Protein AF-L0GJM1-F1 (afdb_monomer)

Radius of gyration: 19.55 Å; Cα contacts (8 Å, |Δi|>4): 158; chains: 1; bounding box: 53×37×46 Å

pLDDT: mean 86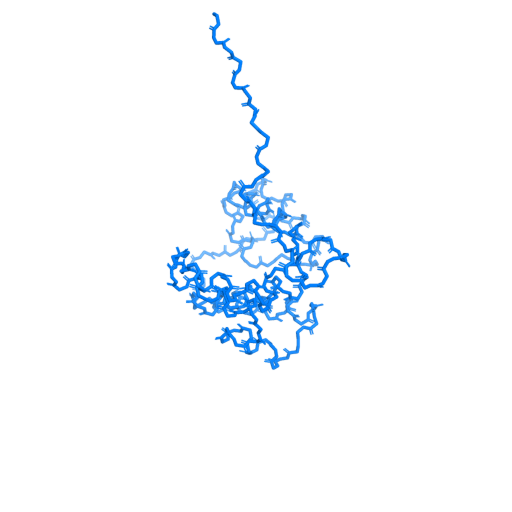.35, std 21.02, range [30.84, 98.81]

InterPro domains:
  IPR003779 Alkyl hydroperoxide reductase AhpD/CMD-like [PF02627] (41-105)
  IPR004675 Alkylhydroperoxidase AhpD core [TIGR00778] (57-101)
  IPR029032 AhpD-like [G3DSA:1.20.1290.10] (13-139)
  IPR029032 AhpD-like [SSF69118] (1-136)

Secondary structure (DSSP, 8-state):
--SSPPPPTTTS-TTTHHHHHHHHHHHSS--HHHHHHTTSHHHHHHHHHHHHHHTTSSS-HHHHHHHHHHHHHHTT-HHHHHHHHHHHHHTT--HHHHHHHHHT-SSHHHHHHHHHHHTTT---HHHHHHHIIIIIS--S-TT--SS----TTS-----PPPPP-

Organism: NCBI:txid644801

Sequence (165 aa):
MSRITPVSIEHAPDAARPLLSGIQKSLGSVPNAFRTLAHAPAALGGYLALSQALGKNSLSARQRETVALATSEANGCDYCLAAHSLFGRKAGLDDSAIELARRGSLDAVAIFARQVTESRGQVSDEQLAEARAAGAERCSNSRHRGADCPDDTDQLPQQRCPDRR

Solvent-accessible surface area (backbone atoms only — not comparable to full-atom values): 9463 Å² total; per-residue (Å²): 131,80,93,63,79,56,44,52,63,88,75,31,49,76,82,21,28,65,57,49,52,51,42,24,72,75,67,76,46,69,56,60,68,60,27,40,34,26,82,40,38,70,59,37,53,52,52,51,54,51,53,57,56,62,71,70,49,79,65,50,68,42,54,49,28,28,32,49,24,4,40,18,48,77,68,69,35,65,70,52,37,56,52,33,50,56,51,20,42,76,45,68,39,50,73,67,50,47,56,26,11,34,73,22,67,60,46,36,45,9,34,45,34,31,51,34,56,77,50,73,62,67,66,51,71,67,58,53,50,52,24,48,77,58,55,52,53,62,75,89,55,93,81,58,83,72,94,69,77,75,72,90,81,81,77,74,81,82,76,74,77,78,78,88,126

Nearest PDB structures (foldseek):
  3lvy-assembly2_D  TM=9.040E-01  e=1.563E-05  Streptococcus mutans
  3lvy-assembly3_E  TM=9.079E-01  e=2.356E-05  Streptococcus mutans
  2prr-assembly1_E  TM=8.315E-01  e=2.626E-04  Cupriavidus pinatubonensis JMP134
  6ohj-assembly1_B  TM=7.654E-01  e=1.941E-03  Marinomonas mediterranea MMB-1
  7y4r-assembly1_F  TM=6.840E-01  e=2.796E-02  Pseudomonas aeruginosa PAO1

Mean predicted aligned error: 8.78 Å

Foldseek 3Di:
DDPAFFDDLVPFDPLLNVVQVVVCVVPVHRDSVLSRCSNPSVSSVVVVVVVVVVVPDPDQQLLVLLLQLCLCLLVVPPSSLVVSVVSNVVSPQDPVLSVCSNVLRNFLSSVVSNVCNNVVNPDDPVNVVVSVVRPNDDLPDPPDDDDDPPDPPPDDDPPDDPDDD

Structure (mmCIF, N/CA/C/O backbone):
data_AF-L0GJM1-F1
#
_entry.id   AF-L0GJM1-F1
#
loop_
_atom_site.group_PDB
_atom_site.id
_atom_site.type_symbol
_atom_site.label_atom_id
_atom_site.label_alt_id
_atom_site.label_comp_id
_atom_site.label_asym_id
_atom_site.label_entity_id
_atom_site.label_seq_id
_atom_site.pdbx_PDB_ins_code
_atom_site.Cartn_x
_atom_site.Cartn_y
_atom_site.Cartn_z
_atom_site.occupancy
_atom_site.B_iso_or_equiv
_atom_site.auth_seq_id
_atom_site.auth_comp_id
_atom_site.auth_asym_id
_atom_site.auth_atom_id
_atom_site.pdbx_PDB_model_num
ATOM 1 N N . MET A 1 1 ? 11.329 -16.667 -6.945 1.00 61.91 1 MET A N 1
ATOM 2 C CA . MET A 1 1 ? 11.921 -15.678 -7.879 1.00 61.91 1 MET A CA 1
ATOM 3 C C . MET A 1 1 ? 10.807 -14.979 -8.645 1.00 61.91 1 MET A C 1
ATOM 5 O O . MET A 1 1 ? 9.790 -15.618 -8.894 1.00 61.91 1 MET A O 1
ATOM 9 N N . SER A 1 2 ? 10.966 -13.692 -8.980 1.00 81.00 2 SER A N 1
ATOM 10 C CA . SER A 1 2 ? 9.974 -12.965 -9.792 1.00 81.00 2 SER A CA 1
ATOM 11 C C . SER A 1 2 ? 9.850 -13.601 -11.178 1.00 81.00 2 SER A C 1
ATOM 13 O O . SER A 1 2 ? 10.866 -13.928 -11.786 1.00 81.00 2 SER A O 1
ATOM 15 N N . ARG A 1 3 ? 8.619 -13.768 -11.677 1.00 92.81 3 ARG A N 1
ATOM 16 C CA . ARG A 1 3 ? 8.356 -14.286 -13.034 1.00 92.81 3 ARG A CA 1
ATOM 17 C C . ARG A 1 3 ? 8.581 -13.241 -14.124 1.00 92.81 3 ARG A C 1
ATOM 19 O O . ARG A 1 3 ? 8.805 -13.603 -15.270 1.00 92.81 3 ARG A O 1
ATOM 26 N N . ILE A 1 4 ? 8.502 -11.960 -13.766 1.00 94.56 4 ILE A N 1
ATOM 27 C CA . ILE A 1 4 ? 8.748 -10.836 -14.667 1.00 94.56 4 ILE A CA 1
ATOM 28 C C . ILE A 1 4 ? 9.968 -10.088 -14.144 1.00 94.56 4 ILE A C 1
ATOM 30 O O . ILE A 1 4 ? 10.007 -9.673 -12.981 1.00 94.56 4 ILE A O 1
ATOM 34 N N . THR A 1 5 ? 10.974 -9.936 -14.997 1.00 95.44 5 THR A N 1
ATOM 35 C CA . THR A 1 5 ? 12.200 -9.216 -14.656 1.00 95.44 5 THR A CA 1
ATOM 36 C C . THR A 1 5 ? 11.913 -7.712 -14.600 1.00 95.44 5 THR A C 1
ATOM 38 O O . THR A 1 5 ? 11.423 -7.163 -15.589 1.00 95.44 5 THR A O 1
ATOM 41 N N . PRO A 1 6 ? 12.206 -7.022 -13.485 1.00 96.56 6 PRO A N 1
ATOM 42 C CA . PRO A 1 6 ? 12.061 -5.571 -13.402 1.00 96.56 6 PRO A CA 1
ATOM 43 C C . PRO A 1 6 ? 12.970 -4.862 -14.417 1.00 96.56 6 PRO A C 1
ATOM 45 O O . PRO A 1 6 ? 14.144 -5.214 -14.526 1.00 96.56 6 PRO A O 1
ATOM 48 N N . VAL A 1 7 ? 12.469 -3.844 -15.127 1.00 96.88 7 VAL A N 1
ATOM 49 C CA . VAL A 1 7 ? 13.298 -3.080 -16.079 1.00 96.88 7 VAL A CA 1
ATOM 50 C C . VAL A 1 7 ? 14.036 -1.913 -15.421 1.00 96.88 7 VAL A C 1
ATOM 52 O O . VAL A 1 7 ? 13.597 -1.316 -14.427 1.00 96.88 7 VAL A O 1
ATOM 55 N N . SER A 1 8 ? 15.192 -1.569 -15.992 1.00 96.56 8 SER A N 1
ATOM 56 C CA . SER A 1 8 ? 15.859 -0.303 -15.696 1.00 96.56 8 SER A CA 1
ATOM 57 C C . SER A 1 8 ? 15.105 0.867 -16.350 1.00 96.56 8 SER A C 1
ATOM 59 O O . SER A 1 8 ? 14.227 0.640 -17.180 1.00 96.56 8 SER A O 1
ATOM 61 N N . ILE A 1 9 ? 15.402 2.117 -15.979 1.00 96.25 9 ILE A N 1
ATOM 62 C CA . ILE A 1 9 ? 14.732 3.268 -16.619 1.00 96.25 9 ILE A CA 1
ATOM 63 C C . ILE A 1 9 ? 15.158 3.351 -18.090 1.00 96.25 9 ILE A C 1
ATOM 65 O O . ILE A 1 9 ? 14.341 3.590 -18.970 1.00 96.25 9 ILE A O 1
ATOM 69 N N . GLU A 1 10 ? 16.429 3.076 -18.358 1.00 96.56 10 GLU A N 1
ATOM 70 C CA . GLU A 1 10 ? 17.051 3.118 -19.679 1.00 96.56 10 GLU A CA 1
ATOM 71 C C . GLU A 1 10 ? 16.447 2.061 -20.615 1.00 96.56 10 GLU A C 1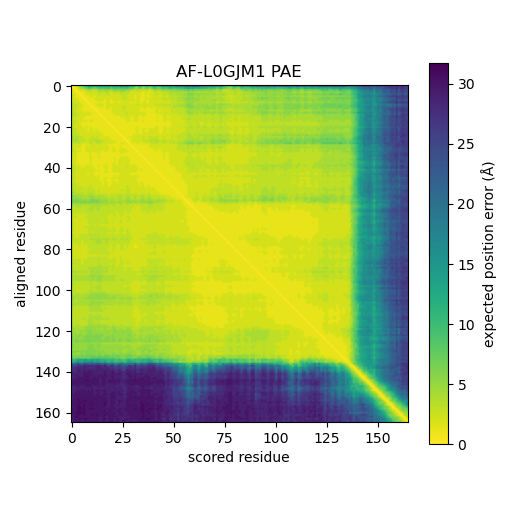
ATOM 73 O O . GLU A 1 10 ? 16.212 2.330 -21.791 1.00 96.56 10 GLU A O 1
ATOM 78 N N . HIS A 1 11 ? 16.121 0.880 -20.085 1.00 96.31 11 HIS A N 1
ATOM 79 C CA . HIS A 1 11 ? 15.560 -0.234 -20.856 1.00 96.31 11 HIS A CA 1
ATOM 80 C C . HIS A 1 11 ? 14.026 -0.325 -20.794 1.00 96.31 11 HIS A C 1
ATOM 82 O O . HIS A 1 11 ? 13.448 -1.250 -21.360 1.00 96.31 11 HIS A O 1
ATOM 88 N N . ALA A 1 12 ? 13.351 0.602 -20.109 1.00 97.25 12 ALA A N 1
ATOM 89 C CA . ALA A 1 12 ? 11.893 0.656 -20.102 1.00 97.25 12 ALA A CA 1
ATOM 90 C C . ALA A 1 12 ? 11.349 1.200 -21.438 1.00 97.25 12 ALA A C 1
ATOM 92 O O . ALA A 1 12 ? 12.032 2.005 -22.081 1.00 97.25 12 ALA A O 1
ATOM 93 N N . PRO A 1 13 ? 10.110 0.835 -21.829 1.00 97.94 13 PRO A N 1
ATOM 94 C CA . PRO A 1 13 ? 9.422 1.464 -22.954 1.00 97.94 13 PRO A CA 1
ATOM 95 C C . PRO A 1 13 ? 9.405 2.990 -22.814 1.00 97.94 13 PRO A C 1
ATOM 97 O O . PRO A 1 13 ? 9.211 3.501 -21.708 1.00 97.94 13 PRO A O 1
ATOM 100 N N . ASP A 1 14 ? 9.543 3.719 -23.925 1.00 97.69 14 ASP A N 1
ATOM 101 C CA . ASP A 1 14 ? 9.682 5.185 -23.919 1.00 97.69 14 ASP A CA 1
ATOM 102 C C . ASP A 1 14 ? 8.575 5.888 -23.118 1.00 97.69 14 ASP A C 1
ATOM 104 O O . ASP A 1 14 ? 8.852 6.793 -22.331 1.00 97.69 14 ASP A O 1
ATOM 108 N N . ALA A 1 15 ? 7.333 5.406 -23.230 1.00 97.62 15 ALA A N 1
ATOM 109 C CA . ALA A 1 15 ? 6.183 5.944 -22.503 1.00 97.62 15 ALA A CA 1
ATOM 110 C C . ALA A 1 15 ? 6.243 5.733 -20.973 1.00 97.62 15 ALA A C 1
ATOM 112 O O . ALA A 1 15 ? 5.631 6.493 -20.225 1.00 97.62 15 ALA A O 1
ATOM 113 N N . ALA A 1 16 ? 6.976 4.727 -20.482 1.00 98.06 16 ALA A N 1
ATOM 114 C CA . ALA A 1 16 ? 7.134 4.459 -19.050 1.00 98.06 16 ALA A CA 1
ATOM 115 C C . ALA A 1 16 ? 8.326 5.201 -18.426 1.00 98.06 16 ALA A C 1
ATOM 117 O O . ALA A 1 16 ? 8.306 5.474 -17.224 1.00 98.06 16 ALA A O 1
ATOM 118 N N . ARG A 1 17 ? 9.350 5.563 -19.211 1.00 98.12 17 ARG A N 1
ATOM 119 C CA . ARG A 1 17 ? 10.545 6.271 -18.715 1.00 98.12 17 ARG A CA 1
ATOM 120 C C . ARG A 1 17 ? 10.229 7.531 -17.896 1.00 98.12 17 ARG A C 1
ATOM 122 O O . ARG A 1 17 ? 10.721 7.606 -16.769 1.00 98.12 17 ARG A O 1
ATOM 129 N N . PRO A 1 18 ? 9.391 8.485 -18.360 1.00 97.88 18 PRO A N 1
ATOM 130 C CA . PRO A 1 18 ? 9.092 9.682 -17.571 1.00 97.88 18 PRO A CA 1
ATOM 131 C C . PRO A 1 18 ? 8.369 9.354 -16.258 1.00 97.88 18 PRO A C 1
ATOM 133 O O . PRO A 1 18 ? 8.630 10.000 -15.241 1.00 97.88 18 PRO A O 1
ATOM 136 N N . LEU A 1 19 ? 7.519 8.319 -16.248 1.00 97.94 19 LEU A N 1
ATOM 137 C CA . LEU A 1 19 ? 6.837 7.849 -15.040 1.00 97.94 19 LEU A CA 1
ATOM 138 C C . LEU A 1 19 ? 7.851 7.309 -14.021 1.00 97.94 19 LEU A C 1
ATOM 140 O O . LEU A 1 19 ? 7.836 7.718 -12.861 1.00 97.94 19 LEU A O 1
ATOM 144 N N . LEU A 1 20 ? 8.783 6.453 -14.454 1.00 98.19 20 LEU A N 1
ATOM 145 C CA . LEU A 1 20 ? 9.824 5.904 -13.579 1.00 98.19 20 LEU A CA 1
ATOM 146 C C . LEU A 1 20 ? 10.784 6.982 -13.062 1.00 98.19 20 LEU A C 1
ATOM 148 O O . LEU A 1 20 ? 11.138 6.967 -11.883 1.00 98.19 20 LEU A O 1
ATOM 152 N N . SER A 1 21 ? 11.170 7.944 -13.903 1.00 97.62 21 SER A N 1
ATOM 153 C CA . SER A 1 21 ? 11.985 9.084 -13.474 1.00 97.62 21 SER A CA 1
ATOM 154 C C . SER A 1 21 ? 11.263 9.947 -12.435 1.00 97.62 21 SER A C 1
ATOM 156 O O . SER A 1 21 ? 11.896 10.426 -11.495 1.00 97.62 21 SER A O 1
ATOM 158 N N . GLY A 1 22 ? 9.944 10.131 -12.560 1.00 96.75 22 GLY A N 1
ATOM 159 C CA . GLY A 1 22 ? 9.130 10.815 -11.551 1.00 96.75 22 GLY A CA 1
ATOM 160 C C . GLY A 1 22 ? 9.154 10.096 -10.200 1.00 96.75 22 GLY A C 1
ATOM 161 O O . GLY A 1 22 ? 9.410 10.719 -9.168 1.00 96.75 22 GLY A O 1
ATOM 162 N N . ILE A 1 23 ? 8.990 8.770 -10.214 1.00 96.31 23 ILE A N 1
ATOM 163 C CA . ILE A 1 23 ? 9.078 7.933 -9.009 1.00 96.31 23 ILE A CA 1
ATOM 164 C C . ILE A 1 23 ? 10.459 8.069 -8.367 1.00 96.31 23 ILE A C 1
ATOM 166 O O . ILE A 1 23 ? 10.541 8.351 -7.172 1.00 96.31 23 ILE A O 1
ATOM 170 N N . GLN A 1 24 ? 11.534 7.951 -9.154 1.00 96.62 24 GLN A N 1
ATOM 171 C CA . GLN A 1 24 ? 12.904 8.078 -8.655 1.00 96.62 24 GLN A CA 1
ATOM 172 C C . GLN A 1 24 ? 13.143 9.425 -7.969 1.00 96.62 24 GLN A C 1
ATOM 174 O O . GLN A 1 24 ? 13.737 9.459 -6.897 1.00 96.62 24 GLN A O 1
ATOM 179 N N . LYS A 1 25 ? 12.651 10.524 -8.551 1.00 96.19 25 LYS A N 1
ATOM 180 C CA . LYS A 1 25 ? 12.753 11.859 -7.945 1.00 96.19 25 LYS A CA 1
ATOM 181 C C . LYS A 1 25 ? 11.998 11.949 -6.619 1.00 96.19 25 LYS A C 1
AT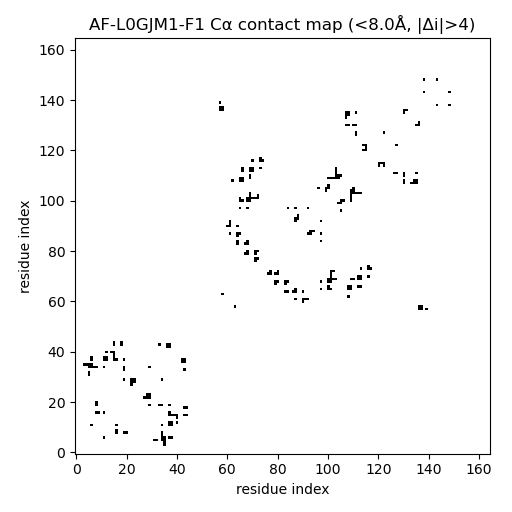OM 183 O O . LYS A 1 25 ? 12.495 12.563 -5.685 1.00 96.19 25 LYS A O 1
ATOM 188 N N . SER A 1 26 ? 10.817 11.335 -6.531 1.00 91.00 26 SER A N 1
ATOM 189 C CA . SER A 1 26 ? 9.975 11.395 -5.328 1.00 91.00 26 SER A CA 1
ATOM 190 C C . SER A 1 26 ? 10.441 10.485 -4.184 1.00 91.00 26 SER A C 1
ATOM 192 O O . SER A 1 26 ? 10.329 10.861 -3.022 1.00 91.00 26 SER A O 1
ATOM 194 N N . LEU A 1 27 ? 10.969 9.296 -4.496 1.00 90.56 27 LEU A N 1
ATOM 195 C CA . LEU A 1 27 ? 11.304 8.261 -3.508 1.00 90.56 27 LEU A CA 1
ATOM 196 C C . LEU A 1 27 ? 12.815 8.023 -3.350 1.00 90.56 27 LEU A C 1
ATOM 198 O O . LEU A 1 27 ? 13.221 7.220 -2.511 1.00 90.56 27 LEU A O 1
ATOM 202 N N . GLY A 1 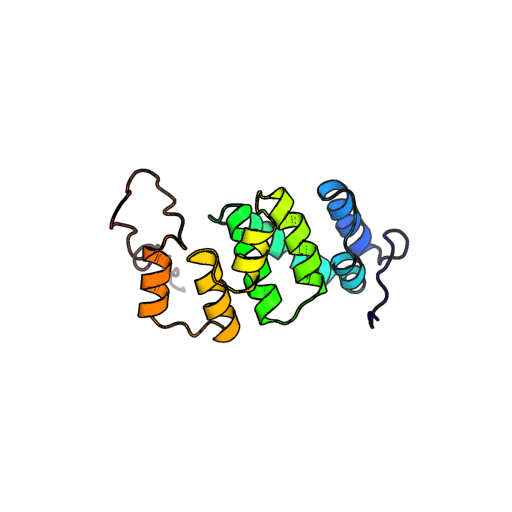28 ? 13.653 8.658 -4.173 1.00 92.75 28 GLY A N 1
ATOM 203 C CA . GLY A 1 28 ? 15.106 8.443 -4.241 1.00 92.75 28 GLY A CA 1
ATOM 204 C C . GLY A 1 28 ? 15.526 7.157 -4.967 1.00 92.75 28 GLY A C 1
ATOM 205 O O . GLY A 1 28 ? 16.689 6.986 -5.318 1.00 92.75 28 GLY A O 1
ATOM 206 N N . SER A 1 29 ? 14.588 6.248 -5.232 1.00 94.19 29 SER A N 1
ATOM 207 C CA . SER A 1 29 ? 14.799 5.011 -5.984 1.00 94.19 29 SER A CA 1
ATOM 208 C C . SER A 1 29 ? 13.496 4.578 -6.655 1.00 94.19 29 SER A C 1
ATOM 210 O O . SER A 1 29 ? 12.428 5.108 -6.350 1.00 94.19 29 SER A O 1
ATOM 212 N N . VAL A 1 30 ? 13.570 3.619 -7.580 1.00 96.25 30 VAL A N 1
ATOM 213 C CA . VAL A 1 30 ? 12.380 3.033 -8.213 1.00 96.25 30 VAL A CA 1
ATOM 214 C C . VAL A 1 30 ? 12.181 1.613 -7.680 1.00 96.25 30 VAL A C 1
ATOM 216 O O . VAL A 1 30 ? 12.954 0.726 -8.062 1.00 96.25 30 VAL A O 1
ATOM 219 N N . PRO A 1 31 ? 11.171 1.377 -6.818 1.00 95.38 31 PRO A N 1
ATOM 220 C CA . PRO A 1 31 ? 10.820 0.038 -6.358 1.00 95.38 31 PRO A CA 1
ATOM 221 C C . PRO A 1 31 ? 10.544 -0.944 -7.505 1.00 95.38 31 PRO A C 1
ATOM 223 O O . PRO A 1 31 ? 9.980 -0.582 -8.541 1.00 95.38 31 PRO A O 1
ATOM 226 N N . ASN A 1 32 ? 10.901 -2.213 -7.294 1.00 96.00 32 ASN A N 1
ATOM 227 C CA . ASN A 1 32 ? 10.744 -3.280 -8.288 1.00 96.00 32 ASN A CA 1
ATOM 228 C C . ASN A 1 32 ? 9.301 -3.465 -8.779 1.00 96.00 32 ASN A C 1
ATOM 230 O O . ASN A 1 32 ? 9.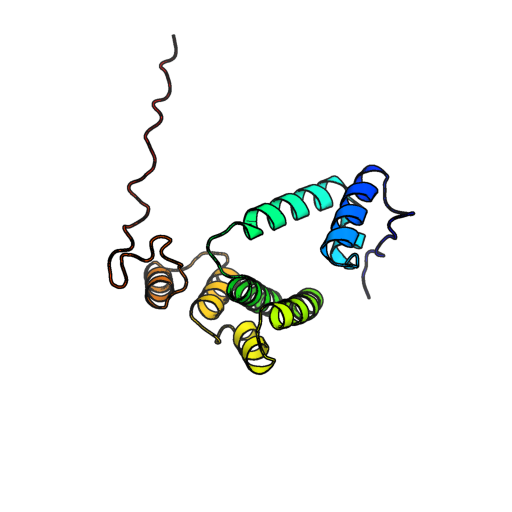122 -3.828 -9.939 1.00 96.00 32 ASN A O 1
ATOM 234 N N . ALA A 1 33 ? 8.283 -3.172 -7.963 1.00 95.12 33 ALA A N 1
ATOM 235 C CA . ALA A 1 33 ? 6.889 -3.188 -8.415 1.00 95.12 33 ALA A CA 1
ATOM 236 C C . ALA A 1 33 ? 6.647 -2.219 -9.588 1.00 95.12 33 ALA A C 1
ATOM 238 O O . ALA A 1 33 ? 6.124 -2.624 -10.623 1.00 95.12 33 ALA A O 1
ATOM 239 N N . PHE A 1 34 ? 7.116 -0.971 -9.489 1.00 97.25 34 PHE A N 1
ATOM 240 C CA . PHE A 1 34 ? 6.971 0.015 -10.566 1.00 97.25 34 PHE A CA 1
ATOM 241 C C . PHE A 1 34 ? 7.820 -0.330 -11.789 1.00 97.25 34 PHE A C 1
ATOM 243 O O . PHE A 1 34 ? 7.353 -0.212 -12.918 1.00 97.25 34 PHE A O 1
ATOM 250 N N . ARG A 1 35 ? 9.046 -0.822 -11.569 1.00 97.69 35 ARG A N 1
ATOM 251 C CA . ARG A 1 35 ? 9.909 -1.343 -12.643 1.00 97.69 35 ARG A CA 1
ATOM 252 C C . ARG A 1 35 ? 9.286 -2.530 -13.372 1.00 97.69 35 ARG A C 1
ATOM 254 O O . ARG A 1 35 ? 9.553 -2.727 -14.545 1.00 97.69 35 ARG A O 1
ATOM 261 N N . THR A 1 36 ? 8.478 -3.331 -12.690 1.00 97.31 36 THR A N 1
ATOM 262 C CA . THR A 1 36 ? 7.769 -4.462 -13.298 1.00 97.31 36 THR A CA 1
ATOM 263 C C . THR A 1 36 ? 6.529 -3.979 -14.050 1.00 97.31 36 THR A C 1
ATOM 265 O O . THR A 1 36 ? 6.313 -4.370 -15.191 1.00 97.31 36 THR A O 1
ATOM 268 N N . LEU A 1 37 ? 5.753 -3.058 -13.468 1.00 97.25 37 LEU A N 1
ATOM 269 C CA . LEU A 1 37 ? 4.614 -2.423 -14.143 1.00 97.25 37 LEU A CA 1
ATOM 270 C C . LEU A 1 37 ? 5.024 -1.626 -15.389 1.00 97.25 37 LEU A C 1
ATOM 272 O O . LEU A 1 37 ? 4.216 -1.471 -16.297 1.00 97.25 37 LEU A O 1
ATOM 276 N N . ALA A 1 38 ? 6.270 -1.158 -15.470 1.00 98.06 38 ALA A N 1
ATOM 277 C CA . ALA A 1 38 ? 6.787 -0.420 -16.621 1.00 98.06 38 ALA A CA 1
ATOM 278 C C . ALA A 1 38 ? 6.769 -1.203 -17.943 1.00 98.06 38 ALA A C 1
ATOM 280 O O . ALA A 1 38 ? 6.764 -0.573 -18.998 1.00 98.06 38 ALA A O 1
ATOM 281 N N . HIS A 1 39 ? 6.698 -2.541 -17.905 1.00 97.50 39 HIS A N 1
ATOM 282 C CA . HIS A 1 39 ? 6.431 -3.357 -19.100 1.00 97.50 39 HIS A CA 1
ATOM 283 C C . HIS A 1 39 ? 5.095 -2.996 -19.769 1.00 97.50 39 HIS A C 1
ATOM 285 O O . HIS A 1 39 ? 4.944 -3.167 -20.974 1.00 97.50 39 HIS A O 1
ATOM 291 N N . ALA A 1 40 ? 4.141 -2.459 -19.004 1.00 97.69 40 ALA A N 1
ATOM 292 C CA . ALA A 1 40 ? 2.845 -1.987 -19.472 1.00 97.69 40 ALA A CA 1
ATOM 293 C C . ALA A 1 40 ? 2.635 -0.515 -19.055 1.00 97.69 40 ALA A C 1
ATOM 295 O O . ALA A 1 40 ? 2.041 -0.248 -18.006 1.00 97.69 40 ALA A O 1
ATOM 296 N N . PRO A 1 41 ? 3.073 0.467 -19.870 1.00 97.81 41 PRO A N 1
ATOM 297 C CA . PRO A 1 41 ? 3.026 1.888 -19.509 1.00 97.81 41 PRO A CA 1
ATOM 298 C C . PRO A 1 41 ? 1.643 2.389 -19.067 1.00 97.81 41 PRO A C 1
ATOM 300 O O . PRO A 1 41 ? 1.550 3.175 -18.126 1.00 97.81 41 PRO A O 1
ATOM 303 N N . ALA A 1 42 ? 0.565 1.894 -19.684 1.00 98.12 42 ALA A N 1
ATOM 304 C CA . ALA A 1 42 ? -0.805 2.227 -19.289 1.00 98.12 42 ALA A CA 1
ATOM 305 C C . ALA A 1 42 ? -1.144 1.746 -17.864 1.00 98.12 42 ALA A C 1
ATOM 307 O O . ALA A 1 42 ? -1.750 2.487 -17.092 1.00 98.12 42 ALA A O 1
ATOM 308 N N . ALA A 1 43 ? -0.704 0.539 -17.488 1.00 97.62 43 ALA A N 1
ATOM 309 C CA . ALA A 1 43 ? -0.908 -0.001 -16.145 1.00 97.62 43 ALA A CA 1
ATOM 310 C C . ALA A 1 43 ? -0.093 0.773 -15.099 1.00 97.62 43 ALA A C 1
ATOM 312 O O . ALA A 1 43 ? -0.626 1.124 -14.046 1.00 97.62 43 ALA A O 1
ATOM 313 N N . LEU A 1 44 ? 1.171 1.102 -15.402 1.00 98.31 44 LEU A N 1
ATOM 314 C CA . LEU A 1 44 ? 1.996 1.944 -14.531 1.00 98.31 44 LEU A CA 1
ATOM 315 C C . LEU A 1 44 ? 1.360 3.325 -14.323 1.00 98.31 44 LEU A C 1
ATOM 317 O O . LEU A 1 44 ? 1.244 3.781 -13.187 1.00 98.31 44 LEU A O 1
ATOM 321 N N . GLY A 1 45 ? 0.923 3.975 -15.405 1.00 98.12 45 GLY A N 1
ATOM 322 C CA . GLY A 1 45 ? 0.263 5.278 -15.34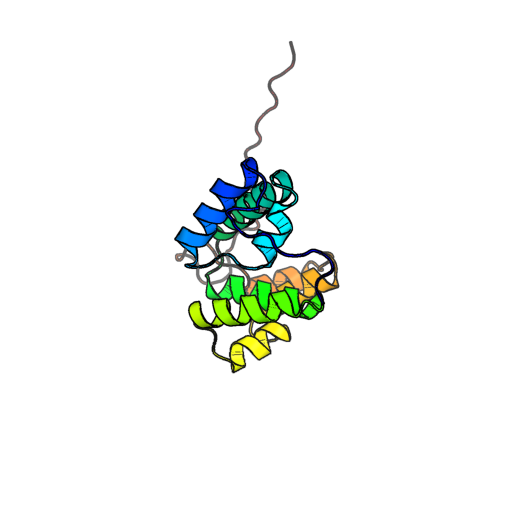5 1.00 98.12 45 GLY A CA 1
ATOM 323 C C . GLY A 1 45 ? -1.015 5.247 -14.507 1.00 98.12 45 GLY A C 1
ATOM 324 O O . GLY A 1 45 ? -1.178 6.074 -13.611 1.00 98.12 45 GLY A O 1
ATOM 325 N N . GLY A 1 46 ? -1.881 4.255 -14.736 1.00 98.25 46 GLY A N 1
ATOM 326 C CA . GLY A 1 46 ? -3.114 4.076 -13.967 1.00 98.25 46 GLY A CA 1
ATOM 327 C C . GLY A 1 46 ? -2.858 3.830 -12.479 1.00 98.25 46 GLY A C 1
ATOM 328 O O . GLY A 1 46 ? -3.481 4.468 -11.630 1.00 98.25 46 GLY A O 1
ATOM 329 N N . TYR A 1 47 ? -1.889 2.972 -12.149 1.00 97.44 47 TYR A N 1
ATOM 330 C CA . TYR A 1 47 ? -1.517 2.698 -10.761 1.00 97.44 47 TYR A CA 1
ATOM 331 C C . TYR A 1 47 ? -1.009 3.955 -10.039 1.00 97.44 47 TYR A C 1
ATOM 333 O O . TYR A 1 47 ? -1.417 4.237 -8.911 1.00 97.44 47 TYR A O 1
ATOM 341 N N . LEU A 1 48 ? -0.148 4.744 -10.689 1.00 96.31 48 LEU A N 1
ATOM 342 C CA . LEU A 1 48 ? 0.370 5.990 -10.117 1.00 96.31 48 LEU A CA 1
ATOM 343 C C . LEU A 1 48 ? -0.729 7.035 -9.918 1.00 96.31 48 LEU A C 1
ATOM 345 O O . LEU A 1 48 ? -0.755 7.694 -8.880 1.00 96.31 48 LEU A O 1
ATOM 349 N N . ALA A 1 49 ? -1.644 7.165 -10.881 1.00 96.88 49 ALA A N 1
ATOM 350 C CA . ALA A 1 49 ? -2.782 8.069 -10.767 1.00 96.88 49 ALA A CA 1
ATOM 351 C C . ALA A 1 49 ? -3.678 7.689 -9.577 1.00 96.88 49 ALA A C 1
ATOM 353 O O . ALA A 1 49 ? -4.021 8.550 -8.765 1.00 96.88 49 ALA A O 1
ATOM 354 N N . LEU A 1 50 ? -3.984 6.396 -9.421 1.00 96.25 50 LEU A N 1
ATOM 355 C CA . LEU A 1 50 ? -4.751 5.890 -8.284 1.00 96.25 50 LEU A CA 1
ATOM 356 C C . LEU A 1 50 ? -4.028 6.147 -6.955 1.00 96.25 50 LEU A C 1
ATOM 358 O O . LEU A 1 50 ? -4.624 6.679 -6.022 1.00 96.25 50 LEU A O 1
ATOM 362 N N . SER A 1 51 ? -2.735 5.825 -6.874 1.00 92.94 51 SER A N 1
ATOM 363 C CA . SER A 1 51 ? -1.930 6.047 -5.668 1.00 92.94 51 SER A CA 1
ATOM 364 C C . SER A 1 51 ? -1.879 7.529 -5.277 1.00 92.94 51 SER A C 1
ATOM 366 O O . SER A 1 51 ? -2.062 7.864 -4.106 1.00 92.94 51 SER A O 1
ATOM 368 N N . GLN A 1 52 ? -1.711 8.432 -6.248 1.00 92.31 52 GLN A N 1
ATOM 369 C CA . GLN A 1 52 ? -1.724 9.872 -5.996 1.00 92.31 52 GLN A CA 1
ATOM 370 C C . GLN A 1 52 ? -3.095 10.359 -5.513 1.00 92.31 52 GLN A C 1
ATOM 372 O O . GLN A 1 52 ? -3.156 11.206 -4.620 1.00 92.31 52 GLN A O 1
ATOM 377 N N . ALA A 1 53 ? -4.185 9.845 -6.087 1.00 93.69 53 ALA A N 1
ATOM 378 C CA . ALA A 1 53 ? -5.535 10.185 -5.653 1.00 93.69 53 ALA A CA 1
ATOM 379 C C . ALA A 1 53 ? -5.788 9.723 -4.209 1.00 93.69 53 ALA A C 1
ATOM 381 O O . ALA A 1 53 ? -6.204 10.525 -3.373 1.00 93.69 53 ALA A O 1
ATOM 382 N N . LEU A 1 54 ? -5.442 8.473 -3.884 1.00 90.94 54 LEU A N 1
ATOM 383 C CA . LEU A 1 54 ? -5.575 7.923 -2.530 1.00 90.94 54 LEU A CA 1
ATOM 384 C C . LEU A 1 54 ? -4.679 8.641 -1.511 1.00 90.94 54 LEU A C 1
ATOM 386 O O . LEU A 1 54 ? -5.053 8.769 -0.350 1.00 90.94 54 LEU A O 1
ATOM 390 N N . GLY A 1 55 ? -3.533 9.180 -1.931 1.00 89.31 55 GLY A N 1
ATOM 391 C CA . GLY A 1 55 ? -2.664 9.986 -1.070 1.00 89.31 55 GLY A CA 1
ATOM 392 C C . GLY A 1 55 ? -3.302 11.284 -0.550 1.00 89.31 55 GLY A C 1
ATOM 393 O O . GLY A 1 55 ? -2.800 11.846 0.422 1.00 89.31 55 GLY A O 1
ATOM 394 N N . LYS A 1 56 ? -4.398 11.750 -1.167 1.00 89.81 56 LYS A N 1
ATOM 395 C CA . LYS A 1 56 ? -5.141 12.968 -0.789 1.00 89.81 56 LYS A CA 1
ATOM 396 C C . LYS A 1 56 ? -6.347 12.693 0.119 1.00 89.81 56 LYS A C 1
ATOM 398 O O . LYS A 1 56 ? -7.142 13.600 0.353 1.00 89.81 56 LYS A O 1
ATOM 403 N N . ASN A 1 57 ? -6.521 11.457 0.587 1.00 88.94 57 ASN A N 1
ATOM 404 C CA . ASN A 1 57 ? -7.629 11.104 1.469 1.00 88.94 57 ASN A CA 1
ATOM 405 C C . ASN A 1 57 ? -7.464 11.684 2.891 1.00 88.94 57 ASN A C 1
ATOM 407 O O . ASN A 1 57 ? -6.455 12.305 3.229 1.00 88.94 57 ASN A O 1
ATOM 411 N N . SER A 1 58 ? -8.478 11.480 3.732 1.00 89.12 58 SER A N 1
ATOM 412 C CA . SER A 1 58 ? -8.536 11.995 5.105 1.00 89.12 58 SER A CA 1
ATOM 413 C C . SER A 1 58 ? -7.649 11.241 6.106 1.00 89.12 58 SER A C 1
ATOM 415 O O . SER A 1 58 ? -7.477 11.710 7.235 1.00 89.12 58 SER A O 1
ATOM 417 N N . LEU A 1 59 ? -7.071 10.098 5.719 1.00 91.75 59 LEU A N 1
ATOM 418 C CA . LEU A 1 59 ? -6.219 9.291 6.587 1.00 91.75 59 LEU A CA 1
ATOM 419 C C . LEU A 1 59 ? -4.829 9.915 6.703 1.00 91.75 59 LEU A C 1
ATOM 421 O O . LEU A 1 59 ? -4.228 10.349 5.718 1.00 91.75 59 LEU A O 1
ATOM 425 N N . SER A 1 60 ? -4.272 9.903 7.912 1.00 93.25 60 SER A N 1
ATOM 426 C CA . SER A 1 60 ? -2.868 10.263 8.127 1.00 93.25 60 SER A CA 1
ATOM 427 C C . SER A 1 60 ? -1.922 9.285 7.418 1.00 93.25 60 SER A C 1
ATOM 429 O O . SER A 1 60 ? -2.292 8.152 7.110 1.00 93.25 60 SER A O 1
ATOM 431 N N . ALA A 1 61 ? -0.664 9.686 7.201 1.00 93.94 61 ALA A N 1
ATOM 432 C CA . ALA A 1 61 ? 0.349 8.785 6.642 1.00 93.94 61 ALA A CA 1
ATOM 433 C C . ALA A 1 61 ? 0.479 7.490 7.463 1.00 93.94 61 ALA A C 1
ATOM 435 O O . ALA A 1 61 ? 0.498 6.410 6.885 1.00 93.94 61 ALA A O 1
ATOM 436 N N . ARG A 1 62 ? 0.465 7.599 8.800 1.00 95.81 62 ARG A N 1
ATOM 437 C CA . ARG A 1 62 ? 0.487 6.448 9.712 1.00 95.81 62 ARG A CA 1
ATOM 438 C C . ARG A 1 62 ? -0.686 5.502 9.450 1.00 95.81 62 ARG A C 1
ATOM 440 O O . ARG A 1 62 ? -0.465 4.316 9.261 1.00 95.81 62 ARG A O 1
ATOM 447 N N . GLN A 1 63 ? -1.910 6.029 9.381 1.00 96.19 63 GLN A N 1
ATOM 448 C CA . GLN A 1 63 ? -3.111 5.222 9.134 1.00 96.19 63 GLN A CA 1
ATOM 449 C C . GLN A 1 63 ? -3.103 4.573 7.746 1.00 96.19 63 GLN A C 1
ATOM 451 O O . GLN A 1 63 ? -3.499 3.420 7.619 1.00 96.19 63 GLN A O 1
ATOM 456 N N . ARG A 1 64 ? -2.626 5.267 6.705 1.00 96.62 64 ARG A N 1
ATOM 457 C CA . ARG A 1 64 ? -2.514 4.671 5.362 1.00 96.62 64 ARG A CA 1
ATOM 458 C C . ARG A 1 64 ? -1.557 3.482 5.343 1.00 96.62 64 ARG A C 1
ATOM 460 O O . ARG A 1 64 ? -1.880 2.466 4.737 1.00 96.62 64 ARG A O 1
ATOM 467 N N . GLU A 1 65 ? -0.424 3.582 6.035 1.00 97.94 65 GLU A N 1
ATOM 468 C CA . GLU A 1 65 ? 0.500 2.452 6.165 1.00 97.94 65 GLU A CA 1
ATOM 469 C C . GLU A 1 65 ? -0.085 1.331 7.036 1.00 97.94 65 GLU A C 1
ATOM 471 O O . GLU A 1 65 ? 0.097 0.163 6.707 1.00 97.94 65 GLU A O 1
ATOM 476 N N . THR A 1 66 ? -0.872 1.648 8.072 1.00 98.25 66 THR A N 1
ATOM 477 C CA . THR A 1 66 ? -1.641 0.646 8.833 1.00 98.25 66 THR A CA 1
ATOM 478 C C . THR A 1 66 ? -2.594 -0.146 7.927 1.00 98.25 66 THR A C 1
ATOM 480 O O . THR A 1 66 ? -2.578 -1.377 7.958 1.00 98.25 66 THR A O 1
ATOM 483 N N . VAL A 1 67 ? -3.377 0.536 7.078 1.00 97.81 67 VAL A N 1
ATOM 484 C CA . VAL A 1 67 ? -4.264 -0.115 6.092 1.00 97.81 67 VAL A CA 1
ATOM 485 C C . VAL A 1 67 ? -3.456 -0.995 5.142 1.00 97.81 67 VAL A C 1
ATOM 487 O O . VAL A 1 67 ? -3.824 -2.146 4.899 1.00 97.81 67 VAL A O 1
ATOM 490 N N . ALA A 1 68 ? -2.348 -0.470 4.613 1.00 98.25 68 ALA A N 1
ATOM 491 C CA . ALA A 1 68 ? -1.513 -1.191 3.665 1.00 98.25 68 ALA A CA 1
ATOM 492 C C . ALA A 1 68 ? -0.898 -2.455 4.281 1.00 98.25 68 ALA A C 1
ATOM 494 O O . ALA A 1 68 ? -0.906 -3.500 3.634 1.00 98.25 68 ALA A O 1
ATOM 495 N N . LEU A 1 69 ? -0.424 -2.398 5.529 1.00 98.81 69 LEU A N 1
ATOM 496 C CA . LEU A 1 69 ? 0.125 -3.547 6.254 1.00 98.81 69 LEU A CA 1
ATOM 497 C C . LEU A 1 69 ? -0.935 -4.623 6.515 1.00 98.81 69 LEU A C 1
ATOM 499 O O . LEU A 1 69 ? -0.699 -5.781 6.174 1.00 98.81 69 LEU A O 1
ATOM 503 N N . ALA A 1 70 ? -2.104 -4.249 7.045 1.00 98.69 70 ALA A N 1
ATOM 504 C CA . ALA A 1 70 ? -3.201 -5.187 7.303 1.00 98.69 70 ALA A CA 1
ATOM 505 C C . ALA A 1 70 ? -3.676 -5.876 6.009 1.00 98.69 70 ALA A C 1
ATOM 507 O O . ALA A 1 70 ? -3.816 -7.097 5.948 1.00 98.69 70 ALA A O 1
ATOM 508 N N . THR A 1 71 ? -3.849 -5.093 4.940 1.00 98.62 71 THR A N 1
ATOM 509 C CA . THR A 1 71 ? -4.258 -5.594 3.618 1.00 98.62 71 THR A CA 1
ATOM 510 C C . THR A 1 71 ? -3.184 -6.491 2.997 1.00 98.62 71 THR A C 1
ATOM 512 O O . THR A 1 71 ? -3.497 -7.490 2.350 1.00 98.62 71 THR A O 1
ATOM 515 N N . SER A 1 72 ? -1.904 -6.150 3.175 1.00 98.56 72 SER A N 1
ATOM 516 C CA . SER A 1 72 ? -0.780 -6.938 2.654 1.00 98.56 72 SER A CA 1
ATOM 517 C C . SER A 1 72 ? -0.664 -8.291 3.346 1.00 98.56 72 SER A C 1
ATOM 519 O O . SER A 1 72 ? -0.428 -9.287 2.666 1.00 98.56 72 SER A O 1
ATOM 521 N N . GLU A 1 73 ? -0.857 -8.331 4.668 1.00 98.62 73 GLU A N 1
ATOM 522 C CA . GLU A 1 73 ? -0.854 -9.571 5.449 1.00 98.62 73 GLU A CA 1
ATOM 523 C C . GLU A 1 73 ? -2.026 -10.472 5.042 1.00 98.62 73 GLU A C 1
ATOM 525 O O . GLU A 1 73 ? -1.815 -11.633 4.703 1.00 98.62 73 GLU A O 1
ATOM 530 N N . ALA A 1 74 ? -3.246 -9.926 4.978 1.00 98.31 74 ALA A N 1
ATOM 531 C CA . ALA A 1 74 ? -4.438 -10.680 4.583 1.00 98.31 74 ALA A CA 1
ATOM 532 C C . ALA A 1 74 ? -4.330 -11.271 3.162 1.00 98.31 74 ALA A C 1
ATOM 534 O O . ALA A 1 74 ? -4.855 -12.349 2.893 1.00 98.31 74 ALA A O 1
ATOM 535 N N . ASN A 1 75 ? -3.613 -10.596 2.258 1.00 98.19 75 ASN A N 1
ATOM 536 C CA . ASN A 1 75 ? -3.351 -11.083 0.902 1.00 98.19 75 ASN A CA 1
ATOM 537 C C . ASN A 1 75 ? -2.090 -11.963 0.778 1.00 98.19 75 ASN A C 1
ATOM 539 O O . ASN A 1 75 ? -1.791 -12.425 -0.324 1.00 98.19 75 ASN A O 1
ATOM 543 N N . GLY A 1 76 ? -1.322 -12.169 1.854 1.00 97.88 76 GLY A N 1
ATOM 544 C CA . GLY A 1 76 ? -0.070 -12.934 1.823 1.00 97.88 76 GLY A CA 1
ATOM 545 C C . GLY A 1 76 ? 1.019 -12.316 0.933 1.00 97.88 76 GLY A C 1
ATOM 546 O O . GLY A 1 76 ? 1.758 -13.037 0.264 1.00 97.88 76 GLY A O 1
ATOM 547 N N . CYS A 1 77 ? 1.098 -10.981 0.857 1.00 97.75 77 CYS A N 1
ATOM 548 C CA . CYS A 1 77 ? 2.058 -10.283 -0.003 1.00 97.75 77 CYS A CA 1
ATOM 549 C C . CYS A 1 77 ? 3.348 -9.900 0.743 1.00 97.75 77 CYS A C 1
ATOM 551 O O . CYS A 1 77 ? 3.475 -8.779 1.242 1.00 97.75 77 CYS A O 1
ATOM 553 N N . ASP A 1 78 ? 4.362 -10.769 0.713 1.00 96.38 78 ASP A N 1
ATOM 554 C CA . ASP A 1 78 ? 5.670 -10.515 1.350 1.00 96.38 78 ASP A CA 1
ATOM 555 C C . ASP A 1 78 ? 6.357 -9.237 0.845 1.00 96.38 78 ASP A C 1
ATOM 557 O O . ASP A 1 78 ? 6.930 -8.466 1.616 1.00 96.38 78 ASP A O 1
ATOM 561 N N . TYR A 1 79 ? 6.285 -8.979 -0.465 1.00 95.94 79 TYR A N 1
ATOM 562 C CA . TYR A 1 79 ? 6.873 -7.775 -1.056 1.00 95.94 79 TYR A CA 1
ATOM 563 C C . TYR A 1 79 ? 6.208 -6.504 -0.515 1.00 95.94 79 TYR A C 1
ATOM 565 O O . TYR A 1 79 ? 6.887 -5.529 -0.185 1.00 95.94 79 TYR A O 1
ATOM 573 N N . CYS A 1 80 ? 4.878 -6.526 -0.415 1.00 97.62 80 CYS A N 1
ATOM 574 C CA . CYS A 1 80 ? 4.091 -5.410 0.084 1.00 97.62 80 CYS A CA 1
ATOM 575 C C . CYS A 1 80 ? 4.366 -5.195 1.576 1.00 97.62 80 CYS A C 1
ATOM 577 O O . CYS A 1 80 ? 4.609 -4.063 1.984 1.00 97.62 80 CYS A O 1
ATOM 579 N N . LEU A 1 81 ? 4.435 -6.271 2.368 1.00 98.38 81 LEU A N 1
ATOM 580 C CA . LEU A 1 81 ? 4.799 -6.214 3.784 1.00 98.38 81 LEU A CA 1
ATOM 581 C C . LEU A 1 81 ? 6.173 -5.581 3.991 1.00 98.38 81 LEU A C 1
ATOM 583 O O . LEU A 1 81 ? 6.310 -4.675 4.813 1.00 98.38 81 LEU A O 1
ATOM 587 N N . ALA A 1 82 ? 7.180 -5.990 3.218 1.00 97.12 82 ALA A N 1
ATOM 588 C CA . ALA A 1 82 ? 8.515 -5.409 3.303 1.00 97.12 82 ALA A CA 1
ATOM 589 C C . ALA A 1 82 ? 8.513 -3.909 2.950 1.00 97.12 82 ALA A C 1
ATOM 591 O O . ALA A 1 82 ? 9.089 -3.093 3.676 1.00 97.12 82 ALA A O 1
ATOM 592 N N . ALA A 1 83 ? 7.833 -3.529 1.863 1.00 96.50 83 ALA A N 1
ATOM 593 C CA . ALA A 1 83 ? 7.747 -2.140 1.420 1.00 96.50 83 ALA A CA 1
ATOM 594 C C . ALA A 1 83 ? 6.993 -1.251 2.425 1.00 96.50 83 ALA A C 1
ATOM 596 O O . ALA A 1 83 ? 7.507 -0.212 2.843 1.00 96.50 83 ALA A O 1
ATOM 597 N N . HIS A 1 84 ? 5.807 -1.672 2.859 1.00 98.06 84 HIS A N 1
ATOM 598 C CA . HIS A 1 84 ? 4.961 -0.905 3.773 1.00 98.06 84 HIS A CA 1
ATOM 599 C C . HIS A 1 84 ? 5.464 -0.931 5.216 1.00 98.06 84 HIS A C 1
ATOM 601 O O . HIS A 1 84 ? 5.200 -0.002 5.968 1.00 98.06 84 HIS A O 1
ATOM 607 N N . SER A 1 85 ? 6.299 -1.900 5.599 1.00 98.38 85 SER A N 1
ATOM 608 C CA . SER A 1 85 ? 7.042 -1.825 6.865 1.00 98.38 85 SER A CA 1
ATOM 609 C C . SER A 1 85 ? 8.082 -0.699 6.826 1.00 98.38 85 SER A C 1
ATOM 611 O O . SER A 1 85 ? 8.227 0.051 7.788 1.00 98.38 85 SER A O 1
ATOM 613 N N . LEU A 1 86 ? 8.798 -0.522 5.706 1.00 96.62 86 LEU A N 1
ATOM 614 C CA . LEU A 1 86 ? 9.737 0.595 5.540 1.00 96.62 86 LEU A CA 1
ATOM 615 C C . LEU A 1 86 ? 9.019 1.953 5.560 1.00 96.62 86 LEU A C 1
ATOM 617 O O . LEU A 1 86 ? 9.465 2.874 6.248 1.00 96.62 86 LEU A O 1
ATOM 621 N N . PHE A 1 87 ? 7.927 2.093 4.806 1.00 95.69 87 PHE A N 1
ATOM 622 C CA . PHE A 1 87 ? 7.150 3.335 4.777 1.00 95.69 87 PHE A CA 1
ATOM 623 C C . PHE A 1 87 ? 6.417 3.588 6.096 1.00 95.69 87 PHE A C 1
ATOM 625 O O . PHE A 1 87 ? 6.409 4.722 6.571 1.00 95.69 87 PHE A O 1
ATOM 632 N N . GLY A 1 88 ? 5.923 2.536 6.747 1.00 97.88 88 GLY A N 1
ATOM 633 C CA . GLY A 1 88 ? 5.334 2.584 8.078 1.00 97.88 88 GLY A CA 1
ATOM 634 C C . GLY A 1 88 ? 6.284 3.171 9.117 1.00 97.88 88 GLY A C 1
ATOM 635 O O . GLY A 1 88 ? 5.898 4.098 9.829 1.00 97.88 88 GLY A O 1
ATOM 636 N N . ARG A 1 89 ? 7.554 2.736 9.136 1.00 98.19 89 ARG A N 1
ATOM 637 C CA . ARG A 1 89 ? 8.581 3.340 10.008 1.00 98.19 89 ARG A CA 1
ATOM 638 C C . ARG A 1 89 ? 8.780 4.825 9.730 1.00 98.19 89 ARG A C 1
ATOM 640 O O . ARG A 1 89 ? 8.819 5.625 10.659 1.00 98.19 89 ARG A O 1
ATOM 647 N N . LYS A 1 90 ? 8.838 5.220 8.454 1.00 95.88 90 LYS A N 1
ATOM 648 C CA . LYS A 1 90 ? 8.929 6.641 8.064 1.00 95.88 90 LYS A CA 1
ATOM 649 C C . LYS A 1 90 ? 7.693 7.447 8.477 1.00 95.88 90 LYS A C 1
ATOM 651 O O . LYS A 1 90 ? 7.809 8.639 8.737 1.00 95.88 90 LYS A O 1
ATOM 656 N N . ALA A 1 91 ? 6.531 6.803 8.557 1.00 96.62 91 ALA A N 1
ATOM 657 C CA . ALA A 1 91 ? 5.285 7.379 9.053 1.00 96.62 91 ALA A CA 1
ATOM 658 C C . ALA A 1 91 ? 5.141 7.308 10.592 1.00 96.62 91 ALA A C 1
ATOM 660 O O . ALA A 1 91 ? 4.109 7.712 11.131 1.00 96.62 91 ALA A O 1
ATOM 661 N N . GLY A 1 92 ? 6.164 6.813 11.300 1.00 97.56 92 GLY A N 1
ATOM 662 C CA . GLY A 1 92 ? 6.248 6.781 12.760 1.00 97.56 92 GLY A CA 1
ATOM 663 C C . GLY A 1 92 ? 5.759 5.491 13.426 1.00 97.56 92 GLY A C 1
ATOM 664 O O . GLY A 1 92 ? 5.620 5.478 14.648 1.00 97.56 92 GLY A O 1
ATOM 665 N N . LEU A 1 93 ? 5.446 4.426 12.678 1.00 98.25 93 LEU A N 1
ATOM 666 C CA . LEU A 1 93 ? 5.167 3.105 13.261 1.00 98.25 93 LEU A CA 1
ATOM 667 C C . LEU A 1 93 ? 6.476 2.480 13.764 1.00 98.25 93 LEU A C 1
ATOM 669 O O . LEU A 1 93 ? 7.433 2.359 13.004 1.00 98.25 93 LEU A O 1
ATOM 673 N N . ASP A 1 94 ? 6.515 2.074 15.030 1.00 98.44 94 ASP A N 1
ATOM 674 C CA . ASP A 1 94 ? 7.585 1.213 15.533 1.00 98.44 94 ASP A CA 1
ATOM 675 C C . ASP A 1 94 ? 7.339 -0.252 15.128 1.00 98.44 94 ASP A C 1
ATOM 677 O O . ASP A 1 94 ? 6.294 -0.595 14.566 1.00 98.44 94 ASP A O 1
ATOM 681 N N . ASP A 1 95 ? 8.311 -1.128 15.388 1.00 98.31 95 ASP A N 1
ATOM 682 C CA . ASP A 1 95 ? 8.221 -2.533 14.978 1.00 98.31 95 ASP A CA 1
ATOM 683 C C . ASP A 1 95 ? 7.040 -3.261 15.644 1.00 98.31 95 ASP A C 1
ATOM 685 O O . ASP A 1 95 ? 6.381 -4.080 15.006 1.00 98.31 95 ASP A O 1
ATOM 689 N N . SER A 1 96 ? 6.707 -2.916 16.893 1.00 98.50 96 SER A N 1
ATOM 690 C CA . SER A 1 96 ? 5.539 -3.473 17.586 1.00 98.50 96 SER A CA 1
ATOM 691 C C . SER A 1 96 ? 4.237 -3.069 16.891 1.00 98.50 96 SER A C 1
ATOM 693 O O . SER A 1 96 ? 3.378 -3.910 16.614 1.00 98.50 96 SER A O 1
ATOM 695 N N . ALA A 1 97 ? 4.104 -1.790 16.539 1.00 98.50 97 ALA A N 1
ATOM 696 C CA . ALA A 1 97 ? 2.945 -1.264 15.842 1.00 98.50 97 ALA A CA 1
ATOM 697 C C . ALA A 1 97 ? 2.817 -1.837 14.427 1.00 98.50 97 ALA A C 1
ATOM 699 O O . ALA A 1 97 ? 1.701 -2.108 13.993 1.00 98.50 97 ALA A O 1
ATOM 700 N N . ILE A 1 98 ? 3.930 -2.073 13.725 1.00 98.81 98 ILE A N 1
ATOM 701 C CA . ILE A 1 98 ? 3.929 -2.768 12.430 1.00 98.81 98 ILE A CA 1
ATOM 702 C C . ILE A 1 98 ? 3.363 -4.177 12.591 1.00 98.81 98 ILE A C 1
ATOM 704 O O . ILE A 1 98 ? 2.446 -4.554 11.865 1.00 98.81 98 ILE A O 1
ATOM 708 N N . GLU A 1 99 ? 3.848 -4.939 13.567 1.00 98.69 99 GLU A N 1
ATOM 709 C CA . GLU A 1 99 ? 3.373 -6.300 13.821 1.00 98.69 99 GLU A CA 1
ATOM 710 C C . GLU A 1 99 ? 1.889 -6.348 14.210 1.00 98.69 99 GLU A C 1
ATOM 712 O O . GLU A 1 99 ? 1.143 -7.215 13.750 1.00 98.69 99 GLU A O 1
ATOM 717 N N . LEU A 1 100 ? 1.429 -5.396 15.021 1.00 98.69 100 LEU A N 1
ATOM 718 C CA . LEU A 1 100 ? 0.012 -5.264 15.357 1.00 98.69 100 LEU A CA 1
ATOM 719 C C . LEU A 1 100 ? -0.830 -4.833 14.145 1.00 98.69 100 LEU A C 1
ATOM 721 O O . LEU A 1 100 ? -1.933 -5.345 13.965 1.00 98.69 100 LEU A O 1
ATOM 725 N N . ALA A 1 101 ? -0.325 -3.939 13.290 1.00 98.62 101 ALA A N 1
ATOM 726 C CA . ALA A 1 101 ? -1.020 -3.514 12.075 1.00 98.62 101 ALA A CA 1
ATOM 727 C C . ALA A 1 101 ? -1.186 -4.683 11.101 1.00 98.62 101 ALA A C 1
ATOM 729 O O . ALA A 1 101 ? -2.286 -4.911 10.607 1.00 98.62 101 ALA A O 1
ATOM 730 N N . ARG A 1 102 ? -0.127 -5.475 10.896 1.00 98.50 102 ARG A N 1
ATOM 731 C CA . ARG A 1 102 ? -0.154 -6.703 10.086 1.00 98.50 102 ARG A CA 1
ATOM 732 C C . ARG A 1 102 ? -1.217 -7.679 10.578 1.00 98.50 102 ARG A C 1
ATOM 734 O O . ARG A 1 102 ? -2.029 -8.157 9.796 1.00 98.50 102 ARG A O 1
ATOM 741 N N . ARG A 1 103 ? -1.275 -7.921 11.891 1.00 97.94 103 ARG A N 1
ATOM 742 C CA . ARG A 1 103 ? -2.294 -8.799 12.489 1.00 97.94 103 ARG A CA 1
ATOM 743 C C . ARG A 1 103 ? -3.712 -8.223 12.440 1.00 97.94 103 ARG A C 1
ATOM 745 O O . ARG A 1 103 ? -4.654 -8.982 12.658 1.00 97.94 103 ARG A O 1
ATOM 752 N N . GLY A 1 104 ? -3.883 -6.940 12.121 1.00 97.25 104 GLY A N 1
ATOM 753 C CA . GLY A 1 104 ? -5.180 -6.268 12.166 1.00 97.25 104 GLY A CA 1
ATOM 754 C C . GLY A 1 104 ? -5.641 -5.9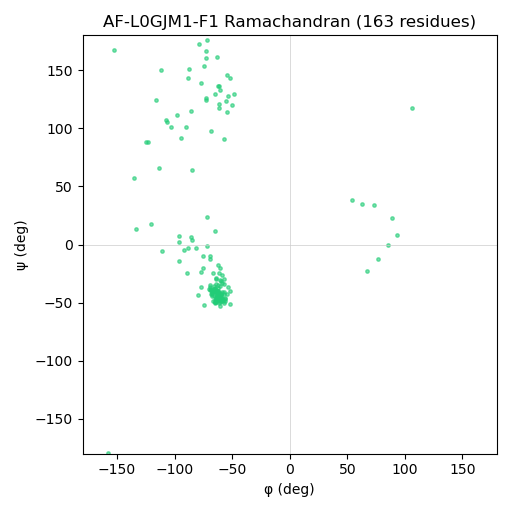96 13.598 1.00 97.25 104 GLY A C 1
ATOM 755 O O . GLY A 1 104 ? -6.824 -6.101 13.880 1.00 97.25 104 GLY A O 1
ATOM 756 N N . SER A 1 105 ? -4.714 -5.715 14.518 1.00 97.69 105 SER A N 1
ATOM 757 C CA . SER A 1 105 ? -4.993 -5.554 15.953 1.00 97.69 105 SER A CA 1
ATOM 758 C C . SER A 1 105 ? -4.337 -4.315 16.574 1.00 97.69 105 SER A C 1
ATOM 760 O O . SER A 1 105 ? -4.214 -4.239 17.794 1.00 97.69 105 SER A O 1
ATOM 762 N N . LEU A 1 106 ? -3.837 -3.382 15.755 1.00 97.75 106 LEU A N 1
ATOM 763 C CA . LEU A 1 106 ? -3.215 -2.142 16.238 1.00 97.75 106 LEU A CA 1
ATOM 764 C C . LEU A 1 106 ? -4.258 -1.143 16.742 1.00 97.75 106 LEU A C 1
ATOM 766 O O . LEU A 1 106 ? -4.133 -0.608 17.838 1.00 97.75 106 LEU A O 1
ATOM 770 N N . ASP A 1 107 ? -5.250 -0.868 15.905 1.00 96.12 107 ASP A N 1
ATOM 771 C CA . ASP A 1 107 ? -6.306 0.111 16.123 1.00 96.12 107 ASP A CA 1
ATOM 772 C C . ASP A 1 107 ? -7.524 -0.237 15.246 1.00 96.12 107 ASP A C 1
ATOM 774 O O . ASP A 1 107 ? -7.514 -1.221 14.497 1.00 96.12 107 ASP A O 1
ATOM 778 N N . ALA A 1 108 ? -8.574 0.583 15.326 1.00 96.31 108 ALA A N 1
ATOM 779 C CA . ALA A 1 108 ? -9.792 0.417 14.536 1.00 96.31 108 ALA A CA 1
ATOM 780 C C . ALA A 1 108 ? -9.533 0.394 13.021 1.00 96.31 108 ALA A C 1
ATOM 782 O O . ALA A 1 108 ? -10.200 -0.338 12.293 1.00 96.31 108 ALA A O 1
ATOM 783 N N . VAL A 1 109 ? -8.538 1.152 12.542 1.00 96.56 109 VAL A N 1
ATOM 784 C CA . VAL A 1 109 ? -8.169 1.193 11.121 1.00 96.56 109 VAL A CA 1
ATOM 785 C C . VAL A 1 109 ? -7.586 -0.151 10.686 1.00 96.56 109 VAL A C 1
ATOM 787 O O . VAL A 1 109 ? -7.969 -0.665 9.637 1.00 96.56 109 VAL A O 1
ATOM 790 N N . ALA A 1 110 ? -6.696 -0.742 11.487 1.00 98.00 110 ALA A N 1
ATOM 791 C CA . ALA A 1 110 ? -6.116 -2.055 11.205 1.00 98.00 110 ALA A CA 1
ATOM 792 C C . ALA A 1 110 ? -7.178 -3.165 11.195 1.00 98.00 110 ALA A C 1
ATOM 794 O O . ALA A 1 110 ? -7.196 -3.991 10.280 1.00 98.00 110 ALA A O 1
ATOM 795 N N . ILE A 1 111 ? -8.064 -3.163 12.197 1.00 97.88 111 ILE A N 1
ATOM 796 C CA . ILE A 1 111 ? -9.151 -4.143 12.334 1.00 97.88 111 ILE A CA 1
ATOM 797 C C . ILE A 1 111 ? -10.079 -4.058 11.120 1.00 97.88 111 ILE A C 1
ATOM 799 O O . ILE A 1 111 ? -10.309 -5.058 10.437 1.00 97.88 111 ILE A O 1
ATOM 803 N N . PHE A 1 112 ? -10.562 -2.856 10.808 1.00 97.75 112 PHE A N 1
ATOM 804 C CA . PHE A 1 112 ? -11.525 -2.661 9.733 1.00 97.75 112 PHE A CA 1
ATOM 805 C C . PHE A 1 112 ? -10.916 -2.921 8.349 1.00 97.75 112 PHE A C 1
ATOM 807 O O . PHE A 1 112 ? -11.541 -3.569 7.513 1.00 97.75 112 PHE A O 1
ATOM 814 N N . ALA A 1 113 ? -9.663 -2.514 8.106 1.00 97.69 113 ALA A N 1
ATOM 815 C CA . ALA A 1 113 ? -8.966 -2.822 6.854 1.00 97.69 113 ALA A CA 1
ATOM 816 C C . ALA A 1 113 ? -8.850 -4.335 6.612 1.00 97.69 113 ALA A C 1
ATOM 818 O O . ALA A 1 113 ? -9.061 -4.808 5.490 1.00 97.69 113 ALA A O 1
ATOM 819 N N . ARG A 1 114 ? -8.556 -5.105 7.668 1.00 98.00 114 ARG A N 1
ATOM 820 C CA . ARG A 1 114 ? -8.520 -6.568 7.602 1.00 98.00 114 ARG A CA 1
ATOM 821 C C . ARG A 1 114 ? -9.903 -7.146 7.297 1.00 98.00 114 ARG A C 1
ATOM 823 O O . ARG A 1 114 ? -10.023 -7.922 6.352 1.00 98.00 114 ARG A O 1
ATOM 830 N N . GLN A 1 115 ? -10.937 -6.716 8.024 1.00 97.88 115 GLN A N 1
ATOM 831 C CA . GLN A 1 115 ? -12.320 -7.158 7.804 1.00 97.88 115 GLN A CA 1
ATOM 832 C C . GLN A 1 115 ? -12.786 -6.893 6.369 1.00 97.88 115 GLN A C 1
ATOM 834 O O . GLN A 1 115 ? -13.293 -7.800 5.713 1.00 97.88 115 GLN A O 1
ATOM 839 N N . VAL A 1 116 ? -12.570 -5.682 5.846 1.00 98.19 116 VAL A N 1
ATOM 840 C CA . VAL A 1 116 ? -12.913 -5.317 4.462 1.00 98.19 116 VAL A CA 1
ATOM 841 C C . VAL A 1 116 ? -12.166 -6.196 3.459 1.00 98.19 116 VAL A C 1
ATOM 843 O O . VAL A 1 116 ? -12.760 -6.657 2.484 1.00 98.19 116 VAL A O 1
ATOM 846 N N . THR A 1 117 ? -10.880 -6.466 3.696 1.00 98.25 117 THR A N 1
ATOM 847 C CA . THR A 1 117 ? -10.065 -7.291 2.793 1.00 98.25 117 THR A CA 1
ATOM 848 C C . THR A 1 117 ? -10.547 -8.743 2.766 1.00 98.25 117 THR A C 1
ATOM 850 O O . THR A 1 117 ? -10.767 -9.297 1.689 1.00 98.25 117 THR A O 1
ATOM 853 N N . GLU A 1 118 ? -10.760 -9.353 3.933 1.00 97.44 118 GLU A N 1
ATOM 854 C CA . GLU A 1 118 ? -11.170 -10.759 4.059 1.00 97.44 118 GLU A CA 1
ATOM 855 C C . GLU A 1 118 ? -12.615 -10.987 3.584 1.00 97.44 118 GLU A C 1
ATOM 857 O O . GLU A 1 118 ? -12.896 -11.975 2.904 1.00 97.44 118 GLU A O 1
ATOM 862 N N . SER A 1 119 ? -13.520 -10.044 3.866 1.00 97.69 119 SER A N 1
ATOM 863 C CA . SER A 1 119 ? -14.926 -10.091 3.429 1.00 97.69 119 SER A CA 1
ATOM 864 C C . SER A 1 119 ? -15.145 -9.630 1.985 1.00 97.69 119 SER A C 1
ATOM 866 O O . SER A 1 119 ? -16.272 -9.662 1.492 1.00 97.69 119 SER A O 1
ATOM 868 N N . ARG A 1 120 ? -14.093 -9.173 1.291 1.00 96.69 120 ARG A N 1
ATOM 869 C CA . ARG A 1 120 ? -14.189 -8.564 -0.049 1.00 96.69 120 ARG A CA 1
ATOM 870 C C . ARG A 1 120 ? -15.180 -7.391 -0.091 1.00 96.69 120 ARG A C 1
ATOM 872 O O . ARG A 1 120 ? -15.913 -7.225 -1.064 1.00 96.69 120 ARG A O 1
ATOM 879 N N . GLY A 1 121 ? -15.196 -6.591 0.972 1.00 96.38 121 GLY A N 1
ATOM 880 C CA . GLY A 1 121 ? -16.064 -5.425 1.132 1.00 96.38 121 GLY A CA 1
ATOM 881 C C . GLY A 1 121 ? -17.463 -5.718 1.678 1.00 96.38 121 GLY A C 1
ATOM 882 O O . GLY A 1 121 ? -18.225 -4.777 1.864 1.00 96.38 121 GLY A O 1
ATOM 883 N N . GLN A 1 122 ? -17.806 -6.977 1.964 1.00 97.19 122 GLN A N 1
ATOM 884 C CA . GLN A 1 122 ? -19.095 -7.356 2.556 1.00 97.19 122 GLN A CA 1
ATOM 885 C C . GLN A 1 122 ? -19.052 -7.241 4.087 1.00 97.19 122 GLN A C 1
ATOM 887 O O . GLN A 1 122 ? -19.133 -8.240 4.801 1.00 97.19 122 GLN A O 1
ATOM 892 N N . VAL A 1 123 ? -18.878 -6.019 4.586 1.00 96.62 123 VAL A N 1
ATOM 893 C CA . VAL A 1 123 ? -18.968 -5.710 6.020 1.00 96.62 123 VAL A CA 1
ATOM 894 C C . VAL A 1 123 ? -20.413 -5.387 6.401 1.00 96.62 123 VAL A C 1
ATOM 896 O O . VAL A 1 123 ? -21.141 -4.788 5.614 1.00 96.62 123 VAL A O 1
ATOM 899 N N . SER A 1 124 ? -20.825 -5.808 7.594 1.00 96.69 124 SER A N 1
ATOM 900 C CA . SER A 1 124 ? -22.139 -5.476 8.164 1.00 96.69 124 SER A CA 1
ATOM 901 C C . SER A 1 124 ? -22.214 -4.015 8.618 1.00 96.69 124 SER A C 1
ATOM 903 O O . SER A 1 124 ? -21.182 -3.382 8.873 1.00 96.69 124 SER A O 1
ATOM 905 N N . ASP A 1 125 ? -23.433 -3.497 8.763 1.00 95.69 125 ASP A N 1
ATOM 906 C CA . ASP A 1 125 ? -23.672 -2.146 9.279 1.00 95.69 125 ASP A CA 1
ATOM 907 C C . ASP A 1 125 ? -23.132 -2.000 10.708 1.00 95.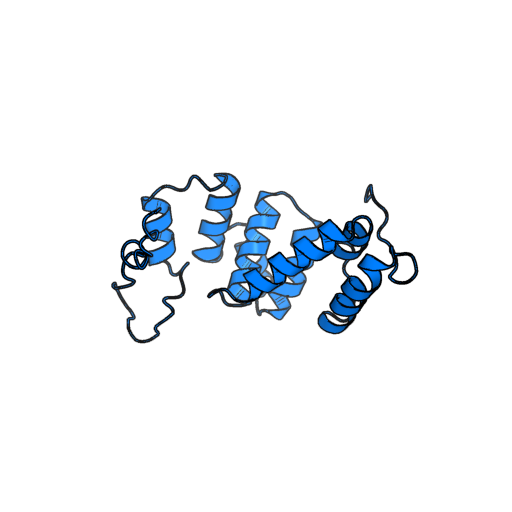69 125 ASP A C 1
ATOM 909 O O . ASP A 1 125 ? -22.547 -0.971 11.048 1.00 95.69 125 ASP A O 1
ATOM 913 N N . GLU A 1 126 ? -23.231 -3.057 11.520 1.00 95.62 126 GLU A N 1
ATOM 914 C CA . GLU A 1 126 ? -22.665 -3.100 12.867 1.00 95.62 126 GLU A CA 1
ATOM 915 C C . GLU A 1 126 ? -21.137 -2.955 12.842 1.00 95.62 126 GLU A C 1
ATOM 917 O O . GLU A 1 126 ? -20.588 -2.107 13.544 1.00 95.62 126 GLU A O 1
ATOM 922 N N . GLN A 1 127 ? -20.438 -3.711 11.986 1.00 94.50 127 GLN A N 1
ATOM 923 C CA . GLN A 1 127 ? -18.977 -3.614 11.850 1.00 94.50 127 GLN A CA 1
ATOM 924 C C . GLN A 1 127 ? -18.532 -2.229 11.368 1.00 94.50 127 GLN A C 1
ATOM 926 O O . GLN A 1 127 ? -17.524 -1.695 11.838 1.00 94.50 127 GLN A O 1
ATOM 931 N N . LEU A 1 128 ? -19.275 -1.634 10.431 1.00 94.06 128 LEU A N 1
ATOM 932 C CA . LEU A 1 128 ? -18.996 -0.286 9.947 1.00 94.06 128 LEU A CA 1
ATOM 933 C C . LEU A 1 128 ? -19.208 0.759 11.054 1.00 94.06 128 LEU A C 1
ATOM 935 O O . LEU A 1 128 ? -18.363 1.642 11.231 1.00 94.06 128 LEU A O 1
ATOM 939 N N . ALA A 1 129 ? -20.301 0.654 11.810 1.00 93.38 129 ALA A N 1
ATOM 940 C CA . ALA A 1 129 ? -20.603 1.549 12.923 1.00 93.38 129 ALA A CA 1
ATOM 941 C C . ALA A 1 129 ? -19.548 1.451 14.037 1.00 93.38 129 ALA A C 1
ATOM 943 O O . ALA A 1 129 ? -19.062 2.478 14.515 1.00 93.38 129 ALA A O 1
ATOM 944 N N . GLU A 1 130 ? -19.131 0.235 14.401 1.00 93.25 130 GLU A N 1
ATOM 945 C CA . GLU A 1 130 ? -18.059 -0.006 15.373 1.00 93.25 130 GLU A CA 1
ATOM 946 C C . GLU A 1 130 ? -16.732 0.616 14.924 1.00 93.25 130 GLU A C 1
ATOM 948 O O . GLU A 1 130 ? -16.067 1.300 15.706 1.00 93.25 130 GLU A O 1
ATOM 953 N N . ALA A 1 131 ? -16.359 0.437 13.653 1.00 93.00 131 ALA A N 1
ATOM 954 C CA . ALA A 1 131 ? -15.134 1.008 13.105 1.00 93.00 131 ALA A CA 1
ATOM 955 C C . ALA A 1 131 ? -15.142 2.544 13.166 1.00 93.00 131 ALA A C 1
ATOM 957 O O . ALA A 1 131 ? -14.156 3.150 13.601 1.00 93.00 131 ALA A O 1
ATOM 958 N N . ARG A 1 132 ? -16.255 3.183 12.778 1.00 90.69 132 ARG A N 1
ATOM 959 C CA . ARG A 1 132 ? -16.424 4.645 12.864 1.00 90.69 132 ARG A CA 1
ATOM 960 C C .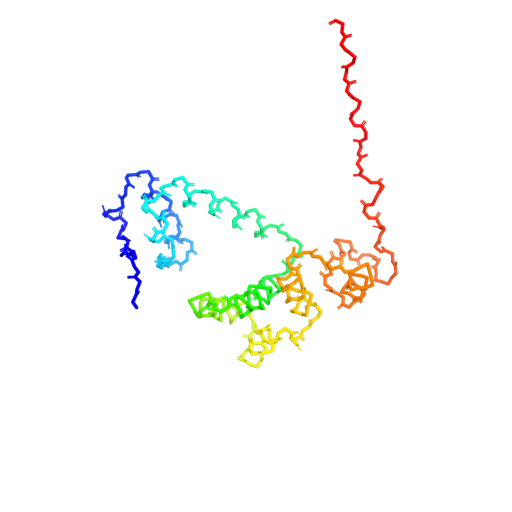 ARG A 1 132 ? -16.324 5.132 14.308 1.00 90.69 132 ARG A C 1
ATOM 962 O O . ARG A 1 132 ? -15.492 5.991 14.601 1.00 90.69 132 ARG A O 1
ATOM 969 N N . ALA A 1 133 ? -17.074 4.514 15.222 1.00 89.81 133 ALA A N 1
ATOM 970 C CA . ALA A 1 133 ? -17.067 4.857 16.645 1.00 89.81 133 ALA A CA 1
ATOM 971 C C . ALA A 1 133 ? -15.672 4.722 17.284 1.00 89.81 133 ALA A C 1
ATOM 973 O O . ALA A 1 133 ? -15.309 5.504 18.164 1.00 89.81 133 ALA A O 1
ATOM 974 N N . ALA A 1 134 ? -14.868 3.767 16.813 1.00 88.56 134 ALA A N 1
ATOM 975 C CA . ALA A 1 134 ? -13.503 3.541 17.275 1.00 88.56 134 ALA A CA 1
ATOM 976 C C . ALA A 1 134 ? -12.440 4.405 16.554 1.00 88.56 134 ALA A C 1
ATOM 978 O O . ALA A 1 134 ? -11.242 4.249 16.803 1.00 88.56 134 ALA A O 1
ATOM 979 N N . GLY A 1 135 ? -12.851 5.343 15.692 1.00 83.31 135 GLY A N 1
ATOM 980 C CA . GLY A 1 135 ? -11.965 6.329 15.066 1.00 83.31 135 GLY A CA 1
ATOM 981 C C . GLY A 1 135 ? -11.332 5.890 13.742 1.00 83.31 135 GLY A C 1
ATOM 982 O O . GLY A 1 135 ? -10.292 6.433 13.358 1.00 83.31 135 GLY A O 1
ATOM 983 N N . ALA A 1 136 ? -11.937 4.932 13.025 1.00 79.56 136 ALA A N 1
ATOM 984 C CA . ALA A 1 136 ? -11.549 4.592 11.649 1.00 79.56 136 ALA A CA 1
ATOM 985 C C . ALA A 1 136 ? -11.957 5.663 10.615 1.00 79.56 136 ALA A C 1
ATOM 987 O O . ALA A 1 136 ? -11.623 5.557 9.435 1.00 79.56 136 ALA A O 1
ATOM 988 N N . GLU A 1 137 ? -12.619 6.728 11.063 1.00 72.00 137 GLU A N 1
ATOM 989 C CA . GLU A 1 137 ? -12.859 7.953 10.315 1.00 72.00 137 GLU A CA 1
ATOM 990 C C . GLU A 1 137 ? -12.071 9.122 10.914 1.00 72.00 137 GLU A C 1
ATOM 992 O O . GLU A 1 137 ? -11.829 9.209 12.119 1.00 72.00 137 GLU A O 1
ATOM 997 N N . ARG A 1 138 ? -11.688 10.077 10.067 1.00 52.84 138 ARG A N 1
ATOM 998 C CA . ARG A 1 138 ? -11.321 11.412 10.532 1.00 52.84 138 ARG A CA 1
ATOM 999 C C . ARG A 1 138 ? -12.507 12.311 10.214 1.00 52.84 138 ARG A C 1
ATOM 1001 O O . ARG A 1 138 ? -12.625 12.719 9.060 1.00 52.84 138 ARG A O 1
ATOM 1008 N N . CYS A 1 139 ? -13.358 12.639 11.195 1.00 42.38 139 CYS A N 1
ATOM 1009 C CA . CYS A 1 139 ? -14.316 13.734 11.010 1.00 42.38 139 CYS A CA 1
ATOM 1010 C C . CYS A 1 139 ? -13.485 14.972 10.604 1.00 42.38 139 CYS A C 1
ATOM 1012 O O . CYS A 1 139 ? -12.602 15.438 11.333 1.00 42.38 139 CYS A O 1
ATOM 1014 N N . SER A 1 140 ? -13.681 15.447 9.375 1.00 44.69 140 SER A N 1
ATOM 1015 C CA . SER A 1 140 ? -12.862 16.491 8.744 1.00 44.69 140 SER A CA 1
ATOM 1016 C C . SER A 1 140 ? -13.051 17.870 9.389 1.00 44.69 140 SER A C 1
ATOM 1018 O O . SER A 1 140 ? -12.247 18.771 9.154 1.00 44.69 140 SER A O 1
ATOM 1020 N N . ASN A 1 141 ? -14.040 18.016 10.276 1.00 37.97 141 ASN A N 1
ATOM 1021 C CA . ASN A 1 141 ? -14.264 19.198 11.095 1.00 37.97 141 ASN A CA 1
ATOM 1022 C C . ASN A 1 141 ? -13.882 18.929 12.555 1.00 37.97 141 ASN A C 1
ATOM 1024 O O . ASN A 1 141 ? -14.627 18.325 13.321 1.00 37.97 141 ASN A O 1
ATOM 1028 N N . SER A 1 142 ? -12.748 19.478 12.989 1.00 39.88 142 SER A N 1
ATOM 1029 C CA . SER A 1 142 ? -12.255 19.417 14.374 1.00 39.88 142 SER A CA 1
ATOM 1030 C C . SER A 1 142 ? -13.135 20.144 15.410 1.00 39.88 142 SER A C 1
ATOM 1032 O O . SER A 1 142 ? -12.684 20.371 16.533 1.00 39.88 142 SER A O 1
ATOM 1034 N N . ARG A 1 143 ? -14.356 20.558 15.044 1.00 40.12 143 ARG A N 1
ATOM 1035 C CA . ARG A 1 143 ? -15.308 21.268 15.911 1.00 40.12 143 ARG A CA 1
ATOM 1036 C C . ARG A 1 143 ? -16.341 20.366 16.584 1.00 40.12 143 ARG A C 1
ATOM 1038 O O . ARG A 1 143 ? -16.930 20.801 17.566 1.00 40.12 143 ARG A O 1
ATOM 1045 N N . HIS A 1 144 ? -16.502 19.125 16.136 1.00 41.56 144 HIS A N 1
ATOM 1046 C CA . HIS A 1 144 ? -17.437 18.182 16.746 1.00 41.56 144 HIS A CA 1
ATOM 1047 C C . HIS A 1 144 ? -16.674 16.931 17.182 1.00 41.56 144 HIS A C 1
ATOM 1049 O O . HIS A 1 144 ? -16.477 15.989 16.424 1.00 41.56 144 HIS A O 1
ATOM 1055 N N . ARG A 1 145 ? -16.148 16.966 18.415 1.00 38.12 145 ARG A N 1
ATOM 1056 C CA . ARG A 1 145 ? -15.740 15.747 19.122 1.00 38.12 145 ARG A CA 1
ATOM 1057 C C . ARG A 1 145 ? -16.982 15.205 19.817 1.00 38.12 145 ARG A C 1
ATOM 1059 O O . ARG A 1 145 ? -17.472 15.852 20.735 1.00 38.12 145 ARG A O 1
ATOM 1066 N N . GLY A 1 146 ? -17.430 14.027 19.398 1.00 40.97 146 GLY A N 1
ATOM 1067 C CA . GLY A 1 146 ? -18.537 13.303 20.017 1.00 40.97 146 GLY A CA 1
ATOM 1068 C C . GLY A 1 146 ? -19.817 13.354 19.184 1.00 40.97 146 GLY A C 1
ATOM 1069 O O . GLY A 1 146 ? -20.378 14.420 18.974 1.00 40.97 146 GLY A O 1
ATOM 1070 N N . ALA A 1 147 ? -20.251 12.170 18.753 1.00 45.47 147 ALA A N 1
ATOM 1071 C CA . ALA A 1 147 ? -21.581 11.799 18.259 1.00 45.47 147 ALA A CA 1
ATOM 1072 C C . ALA A 1 147 ? -22.115 12.367 16.925 1.00 45.47 147 ALA A C 1
ATOM 1074 O O . ALA A 1 147 ? -22.924 11.677 16.319 1.00 45.47 147 ALA A O 1
ATOM 1075 N N . ASP A 1 148 ? -21.649 13.507 16.410 1.00 41.84 148 ASP A N 1
ATOM 1076 C CA . ASP A 1 148 ? -22.246 14.113 15.201 1.00 41.84 148 ASP A CA 1
ATOM 1077 C C . ASP A 1 148 ? -21.300 14.112 13.986 1.00 41.84 148 ASP A C 1
ATOM 1079 O O . ASP A 1 148 ? -20.870 15.163 13.505 1.00 41.84 148 ASP A O 1
ATOM 1083 N N . CYS A 1 149 ? -20.963 12.930 13.468 1.00 42.31 149 CYS A N 1
ATOM 1084 C CA . CYS A 1 149 ? -20.569 12.820 12.062 1.00 42.31 149 CYS A CA 1
ATOM 1085 C C . CYS A 1 149 ? -21.888 12.557 11.293 1.00 42.31 149 CYS A C 1
ATOM 1087 O O . CYS A 1 149 ? -22.421 11.452 11.404 1.00 42.31 149 CYS A O 1
ATOM 1089 N N . PRO A 1 150 ? -22.502 13.570 10.638 1.00 40.50 150 PRO A N 1
ATOM 1090 C CA . PRO A 1 150 ? -23.789 13.393 9.975 1.00 40.50 150 PRO A CA 1
ATOM 1091 C C . PRO A 1 150 ? -23.650 12.321 8.901 1.00 40.50 150 PRO A C 1
ATOM 1093 O O . PRO A 1 150 ? -22.682 12.318 8.140 1.00 40.50 150 PRO A O 1
ATOM 1096 N N . ASP A 1 151 ? -24.603 11.397 8.898 1.00 41.25 151 ASP A N 1
ATOM 1097 C CA . ASP A 1 151 ? -24.662 10.289 7.960 1.00 41.25 151 ASP A CA 1
ATOM 1098 C C . ASP A 1 151 ? -24.585 10.838 6.526 1.00 41.25 151 ASP A C 1
ATOM 1100 O O . ASP A 1 151 ? -25.318 11.758 6.155 1.00 41.25 151 ASP A O 1
ATOM 1104 N N . ASP A 1 152 ? -23.661 10.305 5.727 1.00 42.97 152 ASP A N 1
ATOM 1105 C CA . ASP A 1 152 ? -23.280 10.803 4.392 1.00 42.97 152 ASP A CA 1
ATOM 1106 C C . ASP A 1 152 ? -24.376 10.540 3.326 1.00 42.97 152 ASP A C 1
ATOM 1108 O O . ASP A 1 152 ? -24.117 10.446 2.126 1.00 42.97 152 ASP A O 1
ATOM 1112 N N . THR A 1 153 ? -25.630 10.384 3.760 1.00 40.25 153 THR A N 1
ATOM 1113 C CA . THR A 1 153 ? -26.803 10.112 2.926 1.00 40.25 153 THR A CA 1
ATOM 1114 C C . THR A 1 153 ? -27.538 11.372 2.466 1.00 40.25 153 THR A C 1
ATOM 1116 O O . THR A 1 153 ? -28.424 11.250 1.622 1.00 40.25 153 THR A O 1
ATOM 1119 N N . ASP A 1 154 ? -27.150 12.578 2.909 1.00 40.41 154 ASP A N 1
ATOM 1120 C CA . ASP A 1 154 ? -27.916 13.809 2.618 1.00 40.41 154 ASP A CA 1
ATOM 1121 C C . ASP A 1 154 ? -27.167 14.915 1.841 1.00 40.41 154 ASP A C 1
ATOM 1123 O O . ASP A 1 154 ? -27.599 16.067 1.798 1.00 40.41 154 ASP A O 1
ATOM 1127 N N . GLN A 1 155 ? -26.043 14.605 1.179 1.00 40.16 155 GLN A N 1
ATOM 1128 C CA . GLN A 1 155 ? -25.336 15.582 0.326 1.00 40.16 155 GLN A CA 1
ATOM 1129 C C . GLN A 1 155 ? -24.894 15.021 -1.031 1.00 40.16 155 GLN A C 1
ATOM 1131 O O . GLN A 1 155 ? -23.743 15.135 -1.445 1.00 40.16 155 GLN A O 1
ATOM 1136 N N . LEU A 1 156 ? -25.853 14.511 -1.802 1.00 30.84 156 LEU A N 1
ATOM 1137 C CA . LEU A 1 156 ? -25.782 14.615 -3.260 1.00 30.84 156 LEU A CA 1
ATOM 1138 C C . LEU A 1 156 ? -26.641 15.813 -3.684 1.00 30.84 156 LEU A C 1
ATOM 1140 O O . LEU A 1 156 ? -27.867 15.738 -3.572 1.00 30.84 156 LEU A O 1
ATOM 1144 N N . PRO A 1 157 ? -26.067 16.923 -4.190 1.00 34.53 157 PRO A N 1
ATOM 1145 C CA . PRO A 1 157 ? -26.887 17.921 -4.852 1.00 34.53 157 PRO A CA 1
ATOM 1146 C C . PRO A 1 157 ? -27.529 17.235 -6.057 1.00 34.53 157 PRO A C 1
ATOM 1148 O O . PRO A 1 157 ? -26.829 16.769 -6.957 1.00 34.53 157 PRO A O 1
ATOM 1151 N N . GLN A 1 158 ? -28.860 17.153 -6.057 1.00 42.03 158 GLN A N 1
ATOM 1152 C CA . GLN A 1 158 ? -29.642 16.715 -7.204 1.00 42.03 158 GLN A CA 1
ATOM 1153 C C . GLN A 1 158 ? -29.323 17.622 -8.398 1.00 42.03 158 GLN A C 1
ATOM 1155 O O . GLN A 1 158 ? -29.954 18.659 -8.612 1.00 42.03 158 GLN A O 1
ATOM 1160 N N . GLN A 1 159 ? -28.324 17.241 -9.190 1.00 39.75 159 GLN A N 1
ATOM 1161 C CA . GLN A 1 159 ? -28.139 17.776 -10.524 1.00 39.75 159 GLN A CA 1
ATOM 1162 C C . GLN A 1 159 ? -29.307 17.256 -11.355 1.00 39.75 159 GLN A C 1
ATOM 1164 O O . GLN A 1 159 ? -29.325 16.109 -11.801 1.00 39.75 159 GLN A O 1
ATOM 1169 N N . ARG A 1 160 ? -30.331 18.102 -11.503 1.00 35.38 160 ARG A N 1
ATOM 1170 C CA . ARG A 1 160 ? -31.419 17.900 -12.458 1.00 35.38 160 ARG A CA 1
ATOM 1171 C C . ARG A 1 160 ? -30.800 17.593 -13.822 1.00 35.38 160 ARG A C 1
ATOM 1173 O O . ARG A 1 160 ? -30.067 18.420 -14.360 1.00 35.38 160 ARG A O 1
ATOM 1180 N N . CYS A 1 161 ? -31.111 16.425 -14.380 1.00 34.59 161 CYS A N 1
ATOM 1181 C CA . CYS A 1 161 ? -30.944 16.193 -15.811 1.00 34.59 161 CYS A CA 1
ATOM 1182 C C . CYS A 1 161 ? -31.729 17.287 -16.555 1.00 34.59 161 CYS A C 1
ATOM 1184 O O . CYS A 1 161 ? -32.925 17.426 -16.290 1.00 34.59 161 CYS A O 1
ATOM 1186 N N . PRO A 1 162 ? -31.108 18.086 -17.440 1.00 39.78 162 PRO A N 1
ATOM 1187 C CA . PRO A 1 162 ? -31.867 18.996 -18.280 1.00 39.78 162 PRO A CA 1
ATOM 1188 C C . PRO A 1 162 ? -32.747 18.179 -19.232 1.00 39.78 162 PRO A C 1
ATOM 1190 O O . PRO A 1 162 ? -32.276 17.245 -19.884 1.00 39.78 162 PRO A O 1
ATOM 1193 N N . ASP A 1 163 ? -34.032 18.529 -19.255 1.00 43.16 163 ASP A N 1
ATOM 1194 C CA . ASP A 1 163 ? -35.052 17.952 -20.125 1.00 43.16 163 ASP A CA 1
ATOM 1195 C C . ASP A 1 163 ? -34.574 17.908 -21.577 1.00 43.16 163 ASP A C 1
ATOM 1197 O O . ASP A 1 163 ? -34.132 18.913 -22.143 1.00 43.16 163 ASP A O 1
ATOM 1201 N N . ARG A 1 164 ? -34.711 16.728 -22.187 1.00 44.25 164 ARG A N 1
ATOM 1202 C CA . ARG A 1 164 ? -34.605 16.562 -23.635 1.00 44.25 164 ARG A CA 1
ATOM 1203 C C . ARG A 1 164 ? -35.708 17.397 -24.289 1.00 44.25 164 ARG A C 1
ATOM 1205 O O . ARG A 1 164 ? -36.887 17.149 -24.047 1.00 44.25 164 ARG A O 1
ATOM 1212 N N . ARG A 1 165 ? -35.320 18.344 -25.138 1.00 51.09 165 ARG A N 1
ATOM 1213 C CA . ARG A 1 165 ? -36.138 18.780 -26.273 1.00 51.09 165 ARG A CA 1
ATOM 1214 C C . ARG A 1 165 ? -35.526 18.228 -27.545 1.00 51.09 165 ARG A C 1
ATOM 1216 O O . ARG A 1 165 ? -34.277 18.177 -27.600 1.00 51.09 165 ARG A O 1
#